Protein AF-A0A382VPQ1-F1 (afdb_monomer_lite)

InterPro domains:
  IPR000683 Gfo/Idh/MocA-like oxidoreductase, N-terminal [PF01408] (2-92)
  IPR036291 NAD(P)-binding domain superfamily [SSF51735] (2-125)
  IPR050463 Gfo/Idh/MocA family oxidoreductases and glycosidases [PTHR43818] (2-176)
  IPR055170 GFO/IDH/MocA-like oxidoreductase domain [PF22725] (105-178)

pLDDT: mean 93.7, std 5.62, range [58.78, 98.69]

Foldseek 3Di:
DDQAEEEDQDVLVRVLCCVVVVHPYYDPDLVCQLQDPVAQADEPPDQQQCQLVSLLSNQVSNHAYETEFPNHLDPVSVVSSVVSVVVGPHHYHYDDDDDPVLVVLLVCVVVCVVPDDPDDDDFWDDPDPQVVVVVVCVSSVHPDSDDCCPVCVRNVDHPCRVTVCVGQVSCCSRPNDDDD

Structure (mmCIF, N/CA/C/O backbone):
data_AF-A0A382VPQ1-F1
#
_entry.id   AF-A0A382VPQ1-F1
#
loop_
_atom_site.group_PDB
_atom_site.id
_atom_site.type_symbol
_atom_site.label_atom_id
_atom_site.label_alt_id
_atom_site.label_comp_id
_atom_site.label_asym_id
_atom_site.label_entity_id
_atom_site.label_seq_id
_atom_site.pdbx_PDB_ins_code
_atom_site.Cartn_x
_atom_site.Cartn_y
_atom_site.Cartn_z
_atom_site.occupancy
_atom_site.B_iso_or_equiv
_atom_site.auth_seq_id
_atom_site.auth_comp_id
_atom_site.auth_asym_id
_atom_site.auth_atom_id
_atom_site.pdbx_PDB_model_num
ATOM 1 N N . MET A 1 1 ? 0.903 -17.361 -3.886 1.00 74.88 1 MET A N 1
ATOM 2 C CA . MET A 1 1 ? 1.113 -16.111 -4.636 1.00 74.88 1 MET A CA 1
ATOM 3 C C . MET A 1 1 ? 2.485 -16.221 -5.258 1.00 74.88 1 MET A C 1
ATOM 5 O O . MET A 1 1 ? 3.420 -16.521 -4.527 1.00 74.88 1 MET A O 1
ATOM 9 N N . GLU A 1 2 ? 2.568 -16.073 -6.570 1.00 93.50 2 GLU A N 1
ATOM 10 C CA . GLU A 1 2 ? 3.807 -16.129 -7.348 1.00 93.50 2 GLU A CA 1
ATOM 11 C C . GLU A 1 2 ? 4.110 -14.720 -7.866 1.00 93.50 2 GLU A C 1
ATOM 13 O O . GLU A 1 2 ? 3.182 -13.980 -8.197 1.00 93.50 2 GLU A O 1
ATOM 18 N N . VAL A 1 3 ? 5.382 -14.320 -7.883 1.00 96.50 3 VAL A N 1
ATOM 19 C CA . VAL A 1 3 ? 5.801 -13.034 -8.454 1.00 96.50 3 VAL A CA 1
ATOM 20 C C . VAL A 1 3 ? 6.287 -13.295 -9.872 1.00 96.50 3 VAL A C 1
ATOM 22 O O . VAL A 1 3 ? 7.352 -13.869 -10.064 1.00 96.50 3 VAL A O 1
ATOM 25 N N . VAL A 1 4 ? 5.498 -12.879 -10.861 1.00 97.38 4 VAL A N 1
ATOM 26 C CA . VAL A 1 4 ? 5.763 -13.174 -12.282 1.00 97.38 4 VAL A CA 1
ATOM 27 C C . VAL A 1 4 ? 6.508 -12.054 -13.014 1.00 97.38 4 VAL A C 1
ATOM 29 O O .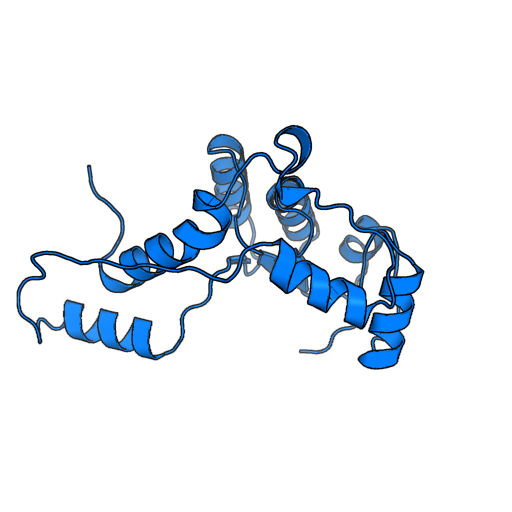 VAL A 1 4 ? 7.135 -12.293 -14.045 1.00 97.38 4 VAL A O 1
ATOM 32 N N . LEU A 1 5 ? 6.442 -10.824 -12.495 1.00 97.69 5 LEU A N 1
ATOM 33 C CA . LEU A 1 5 ? 6.977 -9.625 -13.134 1.00 97.69 5 LEU A CA 1
ATOM 34 C C . LEU A 1 5 ? 7.320 -8.565 -12.082 1.00 97.69 5 LEU A C 1
ATOM 36 O O . LEU A 1 5 ? 6.522 -8.297 -11.181 1.00 97.69 5 LEU A O 1
ATOM 40 N N . VAL A 1 6 ? 8.473 -7.914 -12.230 1.00 97.75 6 VAL A N 1
ATOM 41 C CA . VAL A 1 6 ? 8.836 -6.707 -11.468 1.00 97.75 6 VAL A CA 1
ATOM 42 C C . VAL A 1 6 ? 9.019 -5.515 -12.409 1.00 97.75 6 VAL A C 1
ATOM 44 O O . VAL A 1 6 ? 9.502 -5.659 -13.530 1.00 97.75 6 VAL A O 1
ATOM 47 N N . SER A 1 7 ? 8.621 -4.320 -11.968 1.00 97.81 7 SER A N 1
ATOM 48 C CA . SER A 1 7 ? 8.790 -3.091 -12.747 1.00 97.81 7 SER A CA 1
ATOM 49 C C . SER A 1 7 ? 9.367 -1.953 -11.919 1.00 97.81 7 SER A C 1
ATOM 51 O O . SER A 1 7 ? 9.129 -1.849 -10.715 1.00 97.81 7 SER A O 1
ATOM 53 N N . GLY A 1 8 ? 10.154 -1.098 -12.567 1.00 96.56 8 GLY A N 1
ATOM 54 C CA . GLY A 1 8 ? 10.830 0.019 -11.922 1.00 96.56 8 GLY A CA 1
ATOM 55 C C . GLY A 1 8 ? 11.716 0.808 -12.880 1.00 96.56 8 GLY A C 1
ATOM 56 O O . GLY A 1 8 ? 11.767 0.558 -14.074 1.00 96.56 8 GLY A O 1
ATOM 57 N N . ARG A 1 9 ? 12.441 1.798 -12.355 1.00 93.75 9 ARG A N 1
ATOM 58 C CA . ARG A 1 9 ? 13.227 2.725 -13.193 1.00 93.75 9 ARG A CA 1
ATOM 59 C C . ARG A 1 9 ? 14.637 2.236 -13.521 1.00 93.75 9 ARG A C 1
ATOM 61 O O . ARG A 1 9 ? 15.183 2.626 -14.545 1.00 93.75 9 ARG A O 1
ATOM 68 N N . LYS A 1 10 ? 15.244 1.445 -12.636 1.00 93.50 10 LYS A N 1
ATOM 69 C CA . LYS A 1 10 ? 16.669 1.089 -12.657 1.00 93.50 10 LYS A CA 1
ATOM 70 C C . LYS A 1 10 ? 16.837 -0.370 -13.093 1.00 93.50 10 LYS A C 1
ATOM 72 O O . LYS A 1 10 ? 16.501 -1.266 -12.326 1.00 93.50 10 LYS A O 1
ATOM 77 N N . ALA A 1 11 ? 17.282 -0.592 -14.331 1.00 95.81 11 ALA A N 1
ATOM 78 C CA . ALA A 1 11 ? 17.367 -1.926 -14.937 1.00 95.81 11 ALA A CA 1
ATOM 79 C C . ALA A 1 11 ? 18.306 -2.879 -14.177 1.00 95.81 11 ALA A C 1
ATOM 81 O O . ALA A 1 11 ? 17.992 -4.050 -14.014 1.00 95.81 11 ALA A O 1
ATOM 82 N N . ASP A 1 12 ? 19.414 -2.361 -13.651 1.00 94.94 12 ASP A N 1
ATOM 83 C CA . ASP A 1 12 ? 20.348 -3.069 -12.770 1.00 94.94 12 ASP A CA 1
ATOM 84 C C . ASP A 1 12 ? 19.672 -3.586 -11.491 1.00 94.94 12 ASP A C 1
ATOM 86 O O . ASP A 1 12 ? 19.799 -4.766 -11.164 1.00 94.94 12 ASP A O 1
ATOM 90 N N . ARG A 1 13 ? 18.875 -2.749 -10.807 1.00 95.19 13 ARG A N 1
ATOM 91 C CA . ARG A 1 13 ? 18.091 -3.194 -9.641 1.00 95.19 13 ARG A CA 1
ATOM 92 C C . ARG A 1 13 ? 17.077 -4.268 -10.013 1.00 95.19 13 ARG A C 1
ATOM 94 O O . ARG A 1 13 ? 16.894 -5.216 -9.259 1.00 95.19 13 ARG A O 1
ATOM 101 N N . LEU A 1 14 ? 16.393 -4.096 -11.142 1.00 97.12 14 LEU A N 1
ATOM 102 C CA . LEU A 1 14 ? 15.378 -5.043 -11.601 1.00 97.12 14 LEU A CA 1
ATOM 103 C C . LEU A 1 14 ? 15.988 -6.404 -11.935 1.00 97.12 14 LEU A C 1
ATOM 105 O O . LEU A 1 14 ? 15.466 -7.417 -11.481 1.00 97.12 14 LEU A O 1
ATOM 109 N N . GLN A 1 15 ? 17.116 -6.415 -12.649 1.00 97.12 15 GLN A N 1
ATOM 110 C CA . GLN A 1 15 ? 17.857 -7.636 -12.946 1.00 97.12 15 GLN A CA 1
ATOM 111 C C . GLN A 1 15 ? 18.282 -8.340 -11.658 1.00 97.12 15 GLN A C 1
ATOM 113 O O . GLN A 1 15 ? 17.994 -9.520 -11.492 1.00 97.12 15 GLN A O 1
ATOM 118 N N . LYS A 1 16 ? 18.869 -7.601 -10.709 1.00 96.56 16 LYS A N 1
ATOM 119 C CA . LYS A 1 16 ? 19.276 -8.165 -9.421 1.00 96.56 16 LYS A CA 1
ATOM 120 C C . LYS A 1 16 ? 18.101 -8.753 -8.634 1.00 96.56 16 LYS A C 1
ATOM 122 O O . LYS A 1 16 ? 18.233 -9.832 -8.075 1.00 96.56 16 LYS A O 1
ATOM 127 N N . ILE A 1 17 ? 16.948 -8.078 -8.607 1.00 96.81 17 ILE A N 1
ATOM 128 C CA . ILE A 1 17 ? 15.735 -8.610 -7.963 1.00 96.81 17 ILE A CA 1
ATOM 129 C C . ILE A 1 17 ? 15.284 -9.906 -8.644 1.00 96.81 17 ILE A C 1
ATOM 131 O O . ILE A 1 17 ? 14.921 -10.854 -7.954 1.00 96.81 17 ILE A O 1
ATOM 135 N N . CYS A 1 18 ? 15.300 -9.959 -9.977 1.00 97.50 18 CYS A N 1
ATOM 136 C CA . CYS A 1 18 ? 14.967 -11.178 -10.707 1.00 97.50 18 CYS A CA 1
ATOM 137 C C . CYS A 1 18 ? 15.910 -12.332 -10.371 1.00 97.50 18 CYS A C 1
ATOM 139 O O . CYS A 1 18 ? 15.425 -13.428 -10.104 1.00 97.50 18 CYS A O 1
ATOM 141 N N . ASP A 1 19 ? 17.214 -12.070 -10.323 1.00 96.75 19 ASP A N 1
ATOM 142 C CA . ASP A 1 19 ? 18.227 -13.084 -10.029 1.00 96.75 19 ASP A CA 1
ATOM 143 C C . ASP A 1 19 ? 18.154 -13.568 -8.567 1.00 96.75 19 ASP A C 1
ATOM 145 O O . ASP A 1 19 ? 18.252 -14.764 -8.309 1.00 96.75 19 ASP A O 1
ATOM 149 N N . ASP A 1 20 ? 17.956 -12.660 -7.604 1.00 96.19 20 ASP A N 1
ATOM 150 C CA . ASP A 1 20 ? 17.946 -12.987 -6.169 1.00 96.19 20 ASP A CA 1
ATOM 151 C C . ASP A 1 20 ? 16.656 -13.704 -5.719 1.00 96.19 20 ASP A C 1
ATOM 153 O O . ASP A 1 20 ? 16.672 -14.436 -4.726 1.00 96.19 20 ASP A O 1
ATOM 157 N N . PHE A 1 21 ? 15.531 -13.463 -6.402 1.00 96.19 21 PHE A N 1
ATOM 158 C CA . PHE A 1 21 ? 14.202 -13.956 -6.008 1.00 96.19 21 PHE A CA 1
ATOM 159 C C . PHE A 1 21 ? 13.539 -14.870 -7.047 1.00 96.19 21 PHE A C 1
ATOM 161 O O . PHE A 1 21 ? 12.346 -15.151 -6.922 1.00 96.19 21 PHE A O 1
ATOM 168 N N . ASP A 1 22 ? 14.283 -15.308 -8.066 1.00 96.75 22 ASP A N 1
ATOM 169 C CA . ASP A 1 22 ? 13.796 -16.156 -9.160 1.00 96.75 22 ASP A CA 1
ATOM 170 C C . ASP A 1 22 ? 12.545 -15.580 -9.867 1.00 96.75 22 ASP A C 1
ATOM 172 O O . ASP A 1 22 ? 11.635 -16.312 -10.265 1.00 96.75 22 ASP A O 1
ATOM 176 N N . VAL A 1 23 ? 12.473 -14.249 -10.025 1.00 97.44 23 VAL A N 1
ATOM 177 C CA . VAL A 1 23 ? 11.360 -13.599 -10.743 1.00 97.44 23 VAL A CA 1
ATOM 178 C C . VAL A 1 23 ? 11.609 -13.720 -12.250 1.00 97.44 23 VAL A C 1
ATOM 180 O O . VAL A 1 23 ? 12.633 -13.224 -12.723 1.00 97.44 23 VAL A O 1
ATOM 183 N N . PRO A 1 24 ? 10.682 -14.291 -13.044 1.00 97.12 24 PRO A N 1
ATOM 184 C CA . PRO A 1 24 ? 10.960 -14.667 -14.433 1.00 97.12 24 PRO A CA 1
ATOM 185 C C . PRO A 1 24 ? 11.378 -13.518 -15.356 1.00 97.12 24 PRO A C 1
ATOM 187 O O . PRO A 1 24 ? 12.108 -13.734 -16.324 1.00 97.12 24 PRO A O 1
ATOM 190 N N . ARG A 1 25 ? 10.866 -12.305 -15.114 1.00 97.56 25 ARG A N 1
ATOM 191 C CA . ARG A 1 25 ? 11.094 -11.149 -15.987 1.00 97.56 25 ARG A CA 1
ATOM 192 C C . ARG A 1 25 ? 10.899 -9.815 -15.280 1.00 97.56 25 ARG A C 1
ATOM 194 O O . ARG A 1 25 ? 10.206 -9.712 -14.267 1.00 97.56 25 ARG A O 1
ATOM 201 N N . TRP A 1 26 ? 11.468 -8.776 -15.883 1.00 98.38 26 TRP A N 1
ATOM 202 C CA . TRP A 1 26 ? 11.280 -7.389 -15.483 1.00 98.38 26 TRP A CA 1
ATOM 203 C C . TRP A 1 26 ? 10.990 -6.473 -16.676 1.00 98.38 26 TRP A C 1
ATOM 205 O O . TRP A 1 26 ? 11.286 -6.805 -17.822 1.00 98.38 26 TRP A O 1
ATOM 215 N N . THR A 1 27 ? 10.415 -5.302 -16.400 1.00 98.25 27 THR A N 1
ATOM 216 C CA . THR A 1 27 ? 10.194 -4.222 -17.380 1.00 98.25 27 THR A CA 1
ATOM 217 C C . THR A 1 27 ? 10.452 -2.854 -16.739 1.00 98.25 27 THR A C 1
ATOM 219 O O . THR A 1 27 ? 10.366 -2.702 -15.524 1.00 98.25 27 THR A O 1
ATOM 222 N N . GLN A 1 28 ? 10.765 -1.835 -17.540 1.00 97.75 28 GLN A N 1
ATOM 223 C CA . GLN A 1 28 ? 10.820 -0.438 -17.079 1.00 97.75 28 GLN A CA 1
ATOM 224 C C . GLN A 1 28 ? 9.526 0.343 -17.364 1.00 97.75 28 GLN A C 1
ATOM 226 O O . GLN A 1 28 ? 9.432 1.528 -17.042 1.00 97.75 28 GLN A O 1
ATOM 231 N N . SER A 1 29 ? 8.528 -0.309 -17.964 1.00 97.00 29 SER A N 1
ATOM 232 C CA . SER A 1 29 ? 7.218 0.262 -18.269 1.00 97.00 29 SER A CA 1
ATOM 233 C C . SER A 1 29 ? 6.184 -0.274 -17.284 1.00 97.00 29 SER A C 1
ATOM 235 O O . SER A 1 29 ? 5.986 -1.479 -17.146 1.00 97.00 29 SER A O 1
ATOM 237 N N . TYR A 1 30 ? 5.518 0.620 -16.559 1.00 97.06 30 TYR A N 1
ATOM 238 C CA . TYR A 1 30 ? 4.420 0.218 -15.680 1.00 97.06 30 TYR A CA 1
ATOM 239 C C . TYR A 1 30 ? 3.183 -0.199 -16.484 1.00 97.06 30 TYR A C 1
ATOM 241 O O . TYR A 1 30 ? 2.456 -1.089 -16.055 1.00 97.06 30 TYR A O 1
ATOM 249 N N . ASP A 1 31 ? 2.967 0.386 -17.663 1.00 97.19 31 ASP A N 1
ATOM 250 C CA . ASP A 1 31 ? 1.840 0.037 -18.534 1.00 97.19 31 ASP A CA 1
ATOM 251 C C . ASP A 1 31 ? 1.967 -1.394 -19.093 1.00 97.19 31 ASP A C 1
ATOM 253 O O . ASP A 1 31 ? 0.954 -2.069 -19.289 1.00 97.19 31 ASP A O 1
ATOM 257 N N . ASP A 1 32 ? 3.192 -1.907 -19.251 1.00 97.56 32 ASP A N 1
ATOM 258 C CA . ASP A 1 32 ? 3.428 -3.315 -19.603 1.00 97.56 32 ASP A CA 1
ATOM 259 C C . ASP A 1 32 ? 2.874 -4.240 -18.512 1.00 97.56 32 ASP A C 1
ATOM 261 O O . ASP A 1 32 ? 2.207 -5.217 -18.822 1.00 97.56 32 ASP A O 1
ATOM 265 N N . VAL A 1 33 ? 3.066 -3.897 -17.229 1.00 97.81 33 VAL A N 1
ATOM 266 C CA . VAL A 1 33 ? 2.517 -4.668 -16.096 1.00 97.81 33 VAL A CA 1
ATOM 267 C C . VAL A 1 33 ? 0.989 -4.668 -16.124 1.00 97.81 33 VAL A C 1
ATOM 269 O O . VAL A 1 33 ? 0.354 -5.688 -15.865 1.00 97.81 33 VAL A O 1
ATOM 272 N N . LEU A 1 34 ? 0.385 -3.515 -16.418 1.00 98.06 34 LEU A N 1
ATOM 273 C CA . LEU A 1 34 ? -1.070 -3.362 -16.393 1.00 98.06 34 LEU A CA 1
ATOM 274 C C . LEU A 1 34 ? -1.756 -4.055 -17.572 1.00 98.06 34 LEU A C 1
ATOM 276 O O . LEU A 1 34 ? -2.872 -4.549 -17.420 1.00 98.06 34 LEU A O 1
ATOM 280 N N . SER A 1 35 ? -1.101 -4.097 -18.730 1.00 98.00 35 SER A N 1
ATOM 281 C CA . SER A 1 35 ? -1.625 -4.752 -19.933 1.00 98.00 35 SER A CA 1
ATOM 282 C C . SER A 1 35 ? -1.342 -6.255 -19.989 1.00 98.00 35 SER A C 1
ATOM 284 O O . SER A 1 35 ? -1.954 -6.952 -20.799 1.00 98.00 35 SER A O 1
ATOM 286 N N . ASP A 1 36 ? -0.472 -6.771 -19.119 1.00 97.94 36 ASP A N 1
ATOM 287 C CA . ASP A 1 36 ? -0.102 -8.181 -19.102 1.00 97.94 36 ASP A CA 1
ATOM 288 C C . ASP A 1 36 ? -1.269 -9.077 -18.640 1.00 97.94 36 ASP A C 1
ATOM 290 O O . ASP A 1 36 ? -1.758 -8.913 -17.514 1.00 97.94 36 ASP A O 1
ATOM 294 N N . PRO A 1 37 ? -1.745 -10.027 -19.466 1.00 96.88 37 PRO A N 1
ATOM 295 C CA . PRO A 1 37 ? -2.835 -10.921 -19.088 1.00 96.88 37 PRO A CA 1
ATOM 296 C C . PRO A 1 37 ? -2.443 -11.959 -18.025 1.00 96.88 37 PRO A C 1
ATOM 298 O O . PRO A 1 37 ? -3.342 -12.534 -17.419 1.00 96.88 37 PRO A O 1
ATOM 301 N N . GLU A 1 38 ? -1.150 -12.197 -17.778 1.00 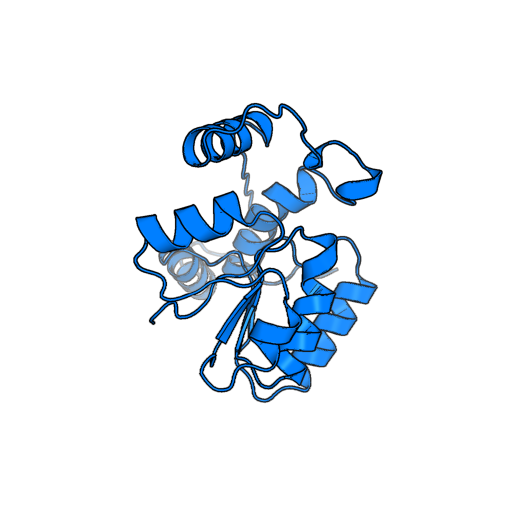96.50 38 GLU A N 1
ATOM 302 C CA . GLU A 1 38 ? -0.665 -13.136 -16.751 1.00 96.50 38 GLU A CA 1
ATOM 303 C C . GLU A 1 38 ? -0.602 -12.507 -15.348 1.00 96.50 38 GLU A C 1
ATOM 305 O O . GLU A 1 38 ? -0.357 -13.198 -14.361 1.00 96.50 38 GLU A O 1
ATOM 310 N N . VAL A 1 39 ? -0.810 -11.191 -15.235 1.00 98.25 39 VAL A N 1
ATOM 311 C CA . VAL A 1 39 ? -0.791 -10.475 -13.953 1.00 98.25 39 VAL A CA 1
ATOM 312 C C . VAL A 1 39 ? -2.212 -10.338 -13.412 1.00 98.25 39 VAL A C 1
ATOM 314 O O . VAL A 1 39 ? -3.002 -9.552 -13.931 1.00 98.25 39 VAL A O 1
ATOM 317 N N . ASP A 1 40 ? -2.530 -11.039 -12.325 1.00 98.31 40 ASP A N 1
ATOM 318 C CA . ASP A 1 40 ? -3.831 -10.917 -11.645 1.00 98.31 40 ASP A CA 1
ATOM 319 C C . ASP A 1 40 ? -3.882 -9.726 -10.670 1.00 98.31 40 ASP A C 1
ATOM 321 O O . ASP A 1 40 ? -4.913 -9.069 -10.495 1.00 98.31 40 ASP A O 1
ATOM 325 N N . ALA A 1 41 ? -2.761 -9.447 -10.003 1.00 98.38 41 ALA A N 1
ATOM 326 C CA . ALA A 1 41 ? -2.660 -8.483 -8.914 1.00 98.38 41 ALA A CA 1
ATOM 327 C C . ALA A 1 41 ? -1.348 -7.696 -8.978 1.00 98.38 41 ALA A C 1
ATOM 329 O O . ALA A 1 41 ? -0.320 -8.227 -9.394 1.00 98.38 41 ALA A O 1
ATOM 330 N N . VAL A 1 42 ? -1.365 -6.450 -8.502 1.00 98.31 42 VAL A N 1
ATOM 331 C CA . VAL A 1 42 ? -0.179 -5.590 -8.427 1.00 98.31 42 VAL A CA 1
ATOM 332 C C . VAL A 1 42 ? 0.057 -5.071 -7.013 1.00 98.31 42 VAL A C 1
ATOM 334 O O . VAL A 1 42 ? -0.875 -4.715 -6.290 1.00 98.31 42 VAL A O 1
ATOM 337 N N . ILE A 1 43 ? 1.333 -4.983 -6.636 1.00 98.12 43 ILE A N 1
ATOM 338 C CA . ILE A 1 43 ? 1.774 -4.245 -5.453 1.00 98.12 43 ILE A CA 1
ATOM 339 C C . ILE A 1 43 ? 2.281 -2.886 -5.928 1.00 98.12 43 ILE A C 1
ATOM 341 O O . ILE A 1 43 ? 3.315 -2.799 -6.590 1.00 98.12 43 ILE A O 1
ATOM 345 N N . VAL A 1 44 ? 1.566 -1.816 -5.588 1.00 98.12 44 VAL A N 1
ATOM 346 C CA . VAL A 1 44 ? 1.989 -0.453 -5.929 1.00 98.12 44 VAL A CA 1
ATOM 347 C C . VAL A 1 44 ? 2.965 0.017 -4.855 1.00 98.12 44 VAL A C 1
ATOM 349 O O . VAL A 1 44 ? 2.554 0.473 -3.793 1.00 98.12 44 VAL A O 1
ATOM 352 N N . ALA A 1 45 ? 4.261 -0.144 -5.133 1.00 95.75 45 ALA A N 1
ATOM 353 C CA . ALA A 1 45 ? 5.379 0.239 -4.261 1.00 95.75 45 ALA A CA 1
ATOM 354 C C . ALA A 1 45 ? 6.278 1.319 -4.900 1.00 95.75 45 ALA A C 1
ATOM 356 O O . ALA A 1 45 ? 7.501 1.315 -4.751 1.00 95.75 45 ALA A O 1
ATOM 357 N N . THR A 1 46 ? 5.672 2.227 -5.665 1.00 94.69 46 THR A N 1
ATOM 358 C CA . THR A 1 46 ? 6.351 3.394 -6.244 1.00 94.69 46 THR A CA 1
ATOM 359 C C . THR A 1 46 ? 6.615 4.459 -5.167 1.00 94.69 46 THR A C 1
ATOM 361 O O . THR A 1 46 ? 6.140 4.330 -4.047 1.00 94.69 46 THR A O 1
ATOM 364 N N . PRO A 1 47 ? 7.333 5.558 -5.457 1.00 91.38 47 PRO A N 1
ATOM 365 C CA . PRO A 1 47 ? 7.270 6.741 -4.600 1.00 91.38 47 PRO A CA 1
ATOM 366 C C . PRO A 1 47 ? 5.814 7.189 -4.395 1.00 91.38 47 PRO A C 1
ATOM 368 O O . PRO A 1 47 ? 5.016 7.150 -5.339 1.00 91.38 47 PRO A O 1
ATOM 371 N N . HIS A 1 48 ? 5.467 7.624 -3.181 1.00 91.56 48 HIS A N 1
ATOM 372 C CA . HIS A 1 48 ? 4.075 7.881 -2.797 1.00 91.56 48 HIS A CA 1
ATOM 373 C C . HIS A 1 48 ? 3.335 8.958 -3.607 1.00 91.56 48 HIS A C 1
ATOM 375 O O . HIS A 1 48 ? 2.120 8.815 -3.720 1.00 91.56 48 HIS A O 1
ATOM 381 N N . PRO A 1 49 ? 3.970 9.965 -4.253 1.00 91.19 49 PRO A N 1
ATOM 382 C CA . PRO A 1 49 ? 3.240 10.865 -5.152 1.00 91.19 49 PRO A CA 1
ATOM 383 C C . PRO A 1 49 ? 2.628 10.146 -6.362 1.00 91.19 49 PRO A C 1
ATOM 385 O O . PRO A 1 49 ? 1.788 10.700 -7.059 1.00 91.19 49 PRO A O 1
ATOM 388 N N . LEU A 1 50 ? 3.061 8.913 -6.645 1.00 94.06 50 LEU A N 1
ATOM 389 C CA . LEU A 1 50 ? 2.596 8.134 -7.788 1.00 94.06 50 LEU A CA 1
ATOM 390 C C . LEU A 1 50 ? 1.565 7.059 -7.406 1.00 94.06 50 LEU A C 1
ATOM 392 O O . LEU A 1 50 ? 0.919 6.514 -8.302 1.00 94.06 50 LEU A O 1
ATOM 396 N N . HIS A 1 51 ? 1.385 6.771 -6.113 1.00 96.56 51 HIS A N 1
ATOM 397 C CA . HIS A 1 51 ? 0.534 5.687 -5.608 1.00 96.56 51 HIS A CA 1
ATOM 398 C C . HIS A 1 51 ? -0.892 5.742 -6.157 1.00 96.56 51 HIS A C 1
ATOM 400 O O . HIS A 1 51 ? -1.317 4.809 -6.836 1.00 96.56 51 HIS A O 1
ATOM 406 N N . VAL A 1 52 ? -1.614 6.841 -5.914 1.00 97.12 52 VAL A N 1
ATOM 407 C CA . VAL A 1 52 ? -3.018 6.987 -6.334 1.00 97.12 52 VAL A CA 1
ATOM 408 C C . VAL A 1 52 ? -3.157 6.824 -7.843 1.00 97.12 52 VAL A C 1
ATOM 410 O O . VAL A 1 52 ? -3.971 6.023 -8.301 1.00 97.12 52 VAL A O 1
ATOM 413 N N . SER A 1 53 ? -2.310 7.505 -8.620 1.00 97.12 53 SER A N 1
ATOM 414 C CA . SER A 1 53 ? -2.378 7.454 -10.083 1.00 97.12 53 SER A CA 1
ATOM 415 C C . SER A 1 53 ? -2.197 6.034 -10.636 1.00 97.12 53 SER A C 1
ATOM 417 O O . SER A 1 53 ? -2.976 5.604 -11.488 1.00 97.12 53 SER A O 1
ATOM 419 N N . TRP A 1 54 ? -1.224 5.270 -10.128 1.00 98.06 54 TRP A N 1
ATOM 420 C CA . TRP A 1 54 ? -0.987 3.896 -10.580 1.00 98.06 54 TRP A CA 1
ATOM 421 C C . TRP A 1 54 ? -1.986 2.904 -10.004 1.00 98.06 54 TRP A C 1
ATOM 423 O O . TRP A 1 54 ? -2.361 1.966 -10.699 1.00 98.06 54 TRP A O 1
ATOM 433 N N . GLY A 1 55 ? -2.469 3.124 -8.783 1.00 98.31 55 GLY A N 1
ATOM 434 C CA . GLY A 1 55 ? -3.524 2.309 -8.194 1.00 98.31 55 GLY A CA 1
ATOM 435 C C . GLY A 1 55 ? -4.830 2.401 -8.976 1.00 98.31 55 GLY A C 1
ATOM 436 O O . GLY A 1 55 ? -5.412 1.371 -9.303 1.00 98.31 55 GLY A O 1
ATOM 437 N N . ILE A 1 56 ? -5.254 3.614 -9.350 1.00 98.50 56 ILE A N 1
ATOM 438 C CA . ILE A 1 56 ? -6.449 3.820 -10.182 1.00 98.50 56 ILE A CA 1
ATOM 439 C C . ILE A 1 56 ? -6.273 3.161 -11.552 1.00 98.50 56 ILE A C 1
ATOM 441 O O . ILE A 1 56 ? -7.156 2.428 -11.993 1.00 98.50 56 ILE A O 1
ATOM 445 N N . LYS A 1 57 ? -5.121 3.357 -12.207 1.00 98.56 57 LYS A N 1
ATOM 446 C CA . LYS A 1 57 ? -4.829 2.703 -13.493 1.00 98.56 57 LYS A CA 1
ATOM 447 C C . LYS A 1 57 ? -4.840 1.177 -13.386 1.00 98.56 57 LYS A C 1
ATOM 449 O O . LYS A 1 57 ? -5.366 0.516 -14.274 1.00 98.56 57 LYS A O 1
ATOM 454 N N . ALA A 1 58 ? -4.303 0.619 -12.304 1.00 98.62 58 ALA A N 1
ATOM 455 C CA . ALA A 1 58 ? -4.302 -0.820 -12.077 1.00 98.62 58 ALA A CA 1
ATOM 456 C C . ALA A 1 58 ? -5.716 -1.384 -11.893 1.00 98.62 58 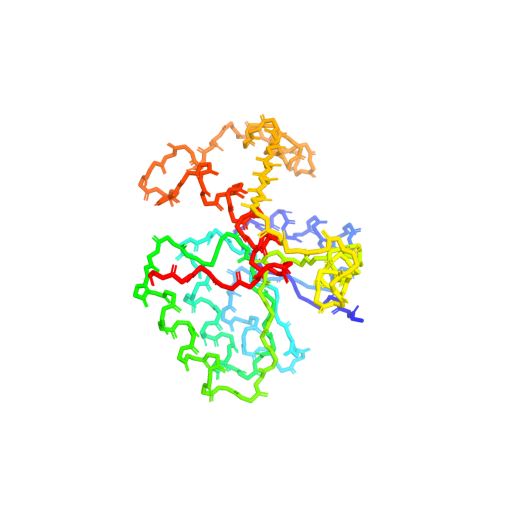ALA A C 1
ATOM 458 O O . ALA A 1 58 ? -6.064 -2.376 -12.531 1.00 98.62 58 ALA A O 1
ATOM 459 N N . MET A 1 59 ? -6.553 -0.718 -11.092 1.00 98.56 59 MET A N 1
ATOM 460 C CA . MET A 1 59 ? -7.964 -1.093 -10.942 1.00 98.56 59 MET A CA 1
ATOM 461 C C . MET A 1 59 ? -8.717 -0.990 -12.274 1.00 98.56 59 MET A C 1
ATOM 463 O O . MET A 1 59 ? -9.474 -1.895 -12.620 1.00 98.56 59 MET A O 1
ATOM 467 N N . ALA A 1 60 ? -8.471 0.068 -13.053 1.00 98.38 60 ALA A N 1
ATOM 468 C CA . ALA A 1 60 ? -9.066 0.251 -14.378 1.00 98.38 60 ALA A CA 1
ATOM 469 C C . ALA A 1 60 ? -8.626 -0.829 -15.384 1.00 98.38 60 ALA A C 1
ATOM 471 O O . ALA A 1 60 ? -9.405 -1.214 -16.252 1.00 98.38 60 ALA A O 1
ATOM 472 N N . ALA A 1 61 ? -7.409 -1.360 -15.239 1.00 98.38 61 ALA A N 1
ATOM 473 C CA . ALA A 1 61 ? -6.904 -2.503 -16.000 1.00 98.38 61 ALA A CA 1
ATOM 474 C C . ALA A 1 61 ? -7.404 -3.867 -15.472 1.00 98.38 61 ALA A C 1
ATOM 476 O O . ALA A 1 61 ? -6.967 -4.915 -15.947 1.00 98.38 61 ALA A O 1
ATOM 477 N N . GLY A 1 62 ? -8.308 -3.875 -14.485 1.00 98.25 62 GLY A N 1
ATOM 478 C CA . GLY A 1 62 ? -8.894 -5.091 -13.920 1.00 98.25 62 GLY A CA 1
ATOM 479 C C . GLY A 1 62 ? -7.965 -5.860 -12.979 1.00 98.25 62 GLY A C 1
ATOM 480 O O . GLY A 1 62 ? -8.172 -7.056 -12.776 1.00 98.25 62 GLY A O 1
ATOM 481 N N . LYS A 1 63 ? -6.942 -5.209 -12.410 1.00 98.62 63 LYS A N 1
ATOM 482 C CA . LYS A 1 63 ? -5.987 -5.835 -11.483 1.00 98.62 63 LYS A CA 1
ATOM 483 C C . LYS A 1 63 ? -6.441 -5.677 -10.033 1.00 98.62 63 LYS A C 1
ATOM 485 O O . LYS A 1 63 ? -6.937 -4.620 -9.644 1.00 98.62 63 LYS A O 1
ATOM 490 N N . HIS A 1 64 ? -6.220 -6.700 -9.210 1.00 98.69 64 HIS A N 1
ATOM 491 C CA . HIS A 1 64 ? -6.274 -6.540 -7.751 1.00 98.69 64 HIS A CA 1
ATOM 492 C C . HIS A 1 64 ? -5.104 -5.657 -7.287 1.00 98.69 64 HIS A C 1
ATOM 494 O O . HIS A 1 64 ? -4.025 -5.705 -7.878 1.00 98.69 64 HIS A O 1
ATOM 500 N N . VAL A 1 65 ? -5.289 -4.851 -6.238 1.00 98.62 65 VAL A N 1
ATOM 501 C CA . VAL A 1 65 ? -4.282 -3.862 -5.814 1.00 98.62 65 VAL A CA 1
ATOM 502 C C . VAL A 1 65 ? -3.921 -4.025 -4.342 1.00 98.62 65 VAL A C 1
ATOM 504 O O . VAL A 1 65 ? -4.780 -3.947 -3.467 1.00 98.62 65 VAL A O 1
ATOM 507 N N . LEU A 1 66 ? -2.626 -4.175 -4.063 1.00 98.12 66 LEU A N 1
ATOM 508 C CA . LEU A 1 66 ? -2.044 -3.922 -2.747 1.00 98.12 66 LEU A CA 1
ATOM 509 C C . LEU A 1 66 ? -1.306 -2.579 -2.786 1.00 98.12 66 LEU A C 1
ATOM 511 O O . LEU A 1 66 ? -0.246 -2.452 -3.399 1.00 98.12 66 LEU A O 1
ATOM 515 N N . MET A 1 67 ? -1.877 -1.570 -2.138 1.00 97.94 67 MET A N 1
ATOM 516 C CA . MET A 1 67 ? -1.386 -0.197 -2.131 1.00 97.94 67 MET A CA 1
ATOM 517 C C . MET A 1 67 ? -0.447 0.058 -0.950 1.00 97.94 67 MET A C 1
ATOM 519 O O . MET A 1 67 ? -0.806 -0.208 0.204 1.00 97.94 67 MET A O 1
ATOM 523 N N . GLN A 1 68 ? 0.743 0.601 -1.218 1.00 96.44 68 GLN A N 1
ATOM 524 C CA . GLN A 1 68 ? 1.659 1.014 -0.158 1.00 96.44 68 GLN A CA 1
ATOM 525 C C . GLN A 1 68 ? 1.227 2.297 0.556 1.00 96.44 68 GLN A C 1
ATOM 527 O O . GLN A 1 68 ? 0.411 3.088 0.087 1.00 96.44 68 GLN A O 1
ATOM 532 N N . LYS A 1 69 ? 1.817 2.485 1.737 1.00 94.50 69 LYS A N 1
ATOM 533 C CA . LYS A 1 69 ? 1.681 3.688 2.560 1.00 94.50 69 LYS A CA 1
ATOM 534 C C . LYS A 1 69 ? 2.784 4.713 2.243 1.00 94.50 69 LYS A C 1
ATOM 536 O O . LYS A 1 69 ? 3.891 4.303 1.889 1.00 94.50 69 LYS A O 1
ATOM 541 N N . PRO A 1 70 ? 2.552 6.009 2.520 1.00 93.81 70 PRO A N 1
ATOM 542 C CA . PRO A 1 70 ? 1.230 6.619 2.694 1.00 93.81 70 PRO A CA 1
ATOM 543 C C . PRO A 1 70 ? 0.446 6.562 1.375 1.00 93.81 70 PRO A C 1
ATOM 545 O O . PRO A 1 70 ? 1.058 6.476 0.318 1.00 93.81 70 PRO A O 1
ATOM 548 N N . LEU A 1 71 ? -0.890 6.613 1.423 1.00 94.88 71 LEU A N 1
ATOM 549 C CA . LEU A 1 71 ? -1.707 6.562 0.201 1.00 94.88 71 LEU A CA 1
ATOM 550 C C . LEU A 1 71 ? -1.351 7.707 -0.764 1.00 94.88 71 LEU A C 1
ATOM 552 O O . LEU A 1 71 ? -1.102 7.467 -1.937 1.00 94.88 71 LEU A O 1
ATOM 556 N N . CYS A 1 72 ? -1.308 8.932 -0.245 1.00 93.44 72 CYS A N 1
ATOM 557 C CA . CYS A 1 72 ? -0.949 10.162 -0.948 1.00 93.44 72 CYS A CA 1
ATOM 558 C C . CYS A 1 72 ? -0.704 11.283 0.080 1.00 93.44 72 CYS A C 1
ATOM 560 O O . CYS A 1 72 ? -0.870 11.082 1.290 1.00 93.44 72 CYS A O 1
ATOM 562 N N . GLY A 1 73 ? -0.287 12.458 -0.400 1.00 90.88 73 GLY A N 1
ATOM 563 C CA . GLY A 1 73 ? -0.128 13.672 0.413 1.00 90.88 73 GLY A CA 1
ATOM 564 C C . GLY A 1 73 ? -1.331 14.622 0.376 1.00 90.88 73 GLY A C 1
ATOM 565 O O . GLY A 1 73 ? -1.335 15.608 1.108 1.00 90.88 73 GLY A O 1
ATOM 566 N N . ASP A 1 74 ? -2.338 14.336 -0.454 1.00 91.56 74 ASP A N 1
ATOM 567 C CA . ASP A 1 74 ? -3.470 15.221 -0.727 1.00 91.56 74 ASP A CA 1
ATOM 568 C C . ASP A 1 74 ? -4.825 14.526 -0.506 1.00 91.56 74 ASP A C 1
ATOM 570 O O . ASP A 1 74 ? -5.024 13.361 -0.852 1.00 91.56 74 ASP A O 1
ATOM 574 N N . MET A 1 75 ? -5.776 15.252 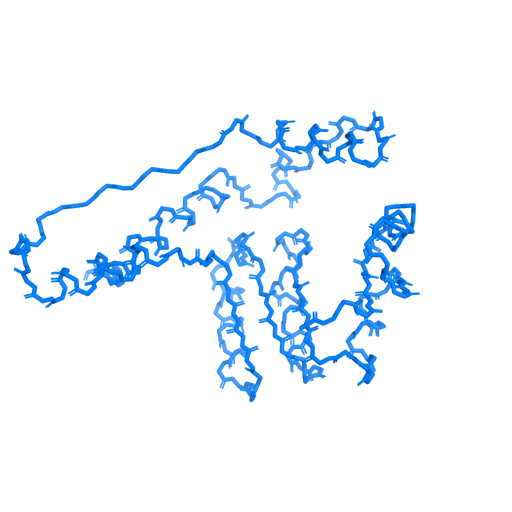0.087 1.00 93.19 75 MET A N 1
ATOM 575 C CA . MET A 1 75 ? -7.095 14.706 0.419 1.00 93.19 75 MET A CA 1
ATOM 576 C C . MET A 1 75 ? -8.015 14.554 -0.795 1.00 93.19 75 MET A C 1
ATOM 578 O O . MET A 1 75 ? -8.874 13.675 -0.773 1.00 93.19 75 MET A O 1
ATOM 582 N N . ALA A 1 76 ? -7.881 15.391 -1.827 1.00 96.25 76 ALA A N 1
ATOM 583 C CA . ALA A 1 76 ? -8.663 15.230 -3.050 1.00 96.25 76 ALA A CA 1
ATOM 584 C C . ALA A 1 76 ? -8.215 13.964 -3.790 1.00 96.25 76 ALA A C 1
ATOM 586 O O . ALA A 1 76 ? -9.062 13.135 -4.112 1.00 96.25 76 ALA A O 1
ATOM 587 N N . GLU A 1 77 ? -6.902 13.734 -3.908 1.00 95.81 77 GLU A N 1
ATOM 588 C CA . GLU A 1 77 ? -6.364 12.479 -4.459 1.00 95.81 77 GLU A CA 1
ATOM 589 C C . GLU A 1 77 ? -6.822 11.248 -3.661 1.00 95.81 77 GLU A C 1
ATOM 591 O O . GLU A 1 77 ? -7.155 10.211 -4.239 1.00 95.81 77 GLU A O 1
ATOM 596 N N . ALA A 1 78 ? -6.881 11.349 -2.328 1.00 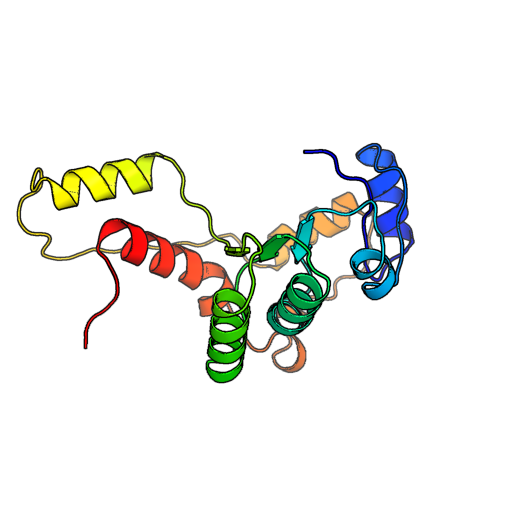95.94 78 ALA A N 1
ATOM 597 C CA . ALA A 1 78 ? -7.392 10.265 -1.491 1.00 95.94 78 ALA A CA 1
ATOM 598 C C . ALA A 1 78 ? -8.869 9.957 -1.790 1.00 95.94 78 ALA A C 1
ATOM 600 O O . ALA A 1 78 ? -9.252 8.789 -1.852 1.00 95.94 78 ALA A O 1
ATOM 601 N N . ASN A 1 79 ? -9.696 10.988 -1.993 1.00 97.94 79 ASN A N 1
ATOM 602 C CA . ASN A 1 79 ? -11.110 10.819 -2.330 1.00 97.94 79 ASN A CA 1
ATOM 603 C C . ASN A 1 79 ? -11.294 10.213 -3.726 1.00 97.94 79 ASN A C 1
ATOM 605 O O . ASN A 1 79 ? -12.128 9.324 -3.887 1.00 97.94 79 ASN A O 1
ATOM 609 N N . ASP A 1 80 ? -10.493 10.637 -4.706 1.00 98.19 80 ASP A N 1
ATOM 610 C CA . ASP A 1 80 ? -10.502 10.055 -6.052 1.00 98.19 80 ASP A CA 1
ATOM 611 C C . ASP A 1 80 ? -10.140 8.565 -6.008 1.00 98.19 80 ASP A C 1
ATOM 613 O O . ASP A 1 80 ? -10.774 7.738 -6.669 1.00 98.19 80 ASP A O 1
ATOM 617 N N . PHE A 1 81 ? -9.161 8.197 -5.174 1.00 98.31 81 PHE A N 1
ATOM 618 C CA . PHE A 1 81 ? -8.809 6.799 -4.953 1.00 98.31 81 PHE A CA 1
ATOM 619 C C . PHE A 1 81 ? -9.965 6.009 -4.331 1.00 98.31 81 PHE A C 1
ATOM 621 O O . PHE A 1 81 ? -10.294 4.936 -4.829 1.00 98.31 81 PHE A O 1
ATOM 628 N N . VAL A 1 82 ? -10.611 6.533 -3.282 1.00 98.00 82 VAL A N 1
ATOM 629 C CA . VAL A 1 82 ? -11.775 5.883 -2.650 1.00 98.00 82 VAL A CA 1
ATOM 630 C C . VAL A 1 82 ? -12.908 5.685 -3.658 1.00 98.00 82 VAL A C 1
ATOM 632 O O . VAL A 1 82 ? -13.436 4.580 -3.751 1.00 98.00 82 VAL A O 1
ATOM 635 N N . ALA A 1 83 ? -13.223 6.697 -4.467 1.00 98.44 83 ALA A N 1
ATOM 636 C CA . ALA A 1 83 ? -14.247 6.588 -5.504 1.00 98.44 83 ALA A CA 1
ATOM 637 C C . ALA A 1 83 ? -13.915 5.492 -6.533 1.00 98.44 83 ALA A C 1
ATOM 639 O O . ALA A 1 83 ? -14.794 4.741 -6.955 1.00 98.44 83 ALA A O 1
ATOM 640 N N . ALA A 1 84 ? -12.641 5.354 -6.913 1.00 98.44 84 ALA A N 1
ATOM 641 C CA . ALA A 1 84 ? -12.203 4.290 -7.810 1.00 98.44 84 ALA A CA 1
ATOM 642 C C . ALA A 1 84 ? -12.288 2.894 -7.164 1.00 98.44 84 ALA A C 1
ATOM 644 O O . ALA A 1 84 ? -12.678 1.941 -7.838 1.00 98.44 84 ALA A O 1
ATOM 645 N N . VAL A 1 85 ? -11.976 2.777 -5.867 1.00 98.31 85 VAL A N 1
ATOM 646 C CA . VAL A 1 85 ? -12.147 1.533 -5.095 1.00 98.31 85 VAL A CA 1
ATOM 647 C C . VAL A 1 85 ? -13.621 1.129 -5.019 1.00 98.31 85 VAL A C 1
ATOM 649 O O . VAL A 1 85 ? -13.946 -0.041 -5.187 1.00 98.31 85 VAL A O 1
ATOM 652 N N . GLU A 1 86 ? -14.527 2.082 -4.802 1.00 98.06 86 GLU A N 1
ATOM 653 C CA . GLU A 1 86 ? -15.972 1.821 -4.744 1.00 98.06 86 GLU A CA 1
ATOM 654 C C . GLU A 1 86 ? -16.569 1.427 -6.105 1.00 98.06 86 GLU A C 1
ATOM 656 O O . GLU A 1 86 ? -17.588 0.738 -6.159 1.00 98.06 86 GLU A O 1
ATOM 661 N N . ALA A 1 87 ? -15.940 1.848 -7.205 1.00 98.12 87 ALA A N 1
ATOM 662 C CA . ALA A 1 87 ? -16.403 1.579 -8.564 1.00 98.12 87 ALA A CA 1
ATOM 663 C C . ALA A 1 87 ? -15.857 0.273 -9.175 1.00 98.12 87 ALA A C 1
ATOM 665 O O . ALA A 1 87 ? -16.321 -0.129 -10.244 1.00 98.12 87 ALA A O 1
ATOM 666 N N . THR A 1 88 ? -14.870 -0.376 -8.549 1.00 98.12 88 THR A N 1
ATOM 667 C CA . THR A 1 88 ? -14.239 -1.594 -9.081 1.00 98.12 88 THR A CA 1
ATOM 668 C C . THR A 1 88 ? -14.796 -2.868 -8.442 1.00 98.12 88 THR A C 1
ATOM 670 O O . THR A 1 88 ? -15.203 -2.884 -7.284 1.00 98.12 88 THR A O 1
ATOM 673 N N . ASP A 1 89 ? -14.781 -3.972 -9.192 1.00 97.88 89 ASP A N 1
ATOM 674 C CA . ASP A 1 89 ? -15.054 -5.321 -8.681 1.00 97.88 89 ASP A CA 1
ATOM 675 C C . ASP A 1 89 ? -13.797 -6.005 -8.110 1.00 97.88 89 ASP A C 1
ATOM 677 O O . ASP A 1 89 ? -13.845 -7.152 -7.655 1.00 97.88 89 ASP A O 1
ATOM 681 N N . ARG A 1 90 ? -12.653 -5.309 -8.131 1.00 98.31 90 ARG A N 1
ATOM 682 C CA . ARG A 1 90 ? -11.365 -5.832 -7.684 1.00 98.31 90 ARG A CA 1
ATOM 683 C C . ARG A 1 90 ? -11.151 -5.642 -6.194 1.00 98.31 90 ARG A C 1
ATOM 685 O O . ARG A 1 90 ? -11.586 -4.683 -5.569 1.00 98.31 90 ARG A O 1
ATOM 692 N N . THR A 1 91 ? -10.399 -6.573 -5.620 1.00 98.31 91 THR A N 1
ATOM 693 C CA . THR A 1 91 ? -9.932 -6.466 -4.236 1.00 98.31 91 THR A CA 1
ATOM 694 C C . THR A 1 91 ? -8.825 -5.430 -4.141 1.00 98.31 91 THR A C 1
ATOM 696 O O . THR A 1 91 ? -7.808 -5.542 -4.829 1.00 98.31 91 THR A O 1
ATOM 699 N N . VAL A 1 92 ? -9.008 -4.472 -3.235 1.00 98.12 92 VAL A N 1
ATOM 700 C CA . VAL A 1 92 ? -8.027 -3.431 -2.937 1.00 98.12 92 VAL A CA 1
ATOM 701 C C . VAL A 1 92 ? -7.695 -3.473 -1.454 1.00 98.12 92 VAL A C 1
ATOM 703 O O . VAL A 1 92 ? -8.582 -3.410 -0.605 1.00 98.12 92 VAL A O 1
ATOM 706 N N . LEU A 1 93 ? -6.407 -3.590 -1.143 1.00 96.50 93 LEU A N 1
ATOM 707 C CA . LEU A 1 93 ? -5.874 -3.574 0.214 1.00 96.50 93 LEU A CA 1
ATOM 708 C C . LEU A 1 93 ? -4.883 -2.421 0.345 1.00 96.50 93 LEU A C 1
ATOM 710 O O . LEU A 1 93 ? -4.024 -2.248 -0.515 1.00 96.50 93 LEU A O 1
ATOM 714 N N . CYS A 1 94 ? -4.961 -1.666 1.437 1.00 95.38 94 CYS A N 1
ATOM 715 C CA . CYS A 1 94 ? -4.046 -0.559 1.711 1.00 95.38 94 CYS A CA 1
ATOM 716 C C . CYS A 1 94 ? -3.205 -0.852 2.953 1.00 95.38 94 CYS A C 1
ATOM 718 O O . CYS A 1 94 ? -3.721 -1.284 3.983 1.00 95.38 94 CYS A O 1
ATOM 720 N N . MET A 1 95 ? -1.906 -0.579 2.861 1.00 95.19 95 MET A N 1
ATOM 721 C CA . MET A 1 95 ? -0.990 -0.619 3.998 1.00 95.19 95 MET A CA 1
ATOM 722 C C . MET A 1 95 ? -1.231 0.583 4.938 1.00 95.19 95 MET A C 1
ATOM 724 O O . MET A 1 95 ? -1.614 1.657 4.471 1.00 95.19 95 MET A O 1
ATOM 728 N N . PRO A 1 96 ? -0.958 0.459 6.252 1.00 93.62 96 PRO A N 1
ATOM 729 C CA . PRO A 1 96 ? -0.332 -0.685 6.916 1.00 93.62 96 PRO A CA 1
ATOM 730 C C . PRO A 1 96 ? -1.308 -1.827 7.236 1.00 93.62 96 PRO A C 1
ATOM 732 O O . PRO A 1 96 ? -2.446 -1.595 7.630 1.00 93.62 96 PRO A O 1
ATOM 735 N N . HIS A 1 97 ? -0.821 -3.067 7.139 1.00 89.00 97 HIS A N 1
ATOM 736 C CA . HIS A 1 97 ? -1.507 -4.224 7.713 1.00 89.00 97 HIS A CA 1
ATOM 737 C C . HIS A 1 97 ? -1.317 -4.263 9.233 1.00 89.00 97 HIS A C 1
ATOM 739 O O . HIS A 1 97 ? -0.333 -3.740 9.766 1.00 89.00 97 HIS A O 1
ATOM 745 N N . PHE A 1 98 ? -2.236 -4.930 9.927 1.00 91.44 98 PHE A N 1
ATOM 746 C CA . PHE A 1 98 ? -2.169 -5.074 11.374 1.00 91.44 98 PHE A CA 1
ATOM 747 C C . PHE A 1 98 ? -1.784 -6.499 11.781 1.00 91.44 98 PHE A C 1
ATOM 749 O O . PHE A 1 98 ? -2.298 -7.463 11.213 1.00 91.44 98 PHE A O 1
ATOM 756 N N . PRO A 1 99 ? -0.904 -6.664 12.779 1.00 91.31 99 PRO A N 1
ATOM 757 C CA . PRO A 1 99 ? -0.641 -7.971 13.366 1.00 91.31 99 PRO A CA 1
ATOM 758 C C . PRO A 1 99 ? -1.859 -8.474 14.170 1.00 91.31 99 PRO A C 1
ATOM 760 O O . PRO A 1 99 ? -2.655 -7.660 14.650 1.00 91.31 99 PRO A O 1
ATOM 763 N N . PRO A 1 100 ? -1.984 -9.797 14.408 1.00 94.81 100 PRO A N 1
ATOM 764 C CA . PRO A 1 100 ? -3.140 -10.395 15.089 1.00 94.81 100 PRO A CA 1
ATOM 765 C C . PRO A 1 100 ? -3.528 -9.739 16.422 1.00 94.81 100 PRO A C 1
ATOM 767 O O . PRO A 1 100 ? -4.709 -9.610 16.727 1.00 94.81 100 PRO A O 1
ATOM 770 N N . HIS A 1 101 ? -2.549 -9.259 17.197 1.00 94.31 101 HIS A N 1
ATOM 771 C CA . HIS A 1 101 ? -2.803 -8.638 18.499 1.00 94.31 101 HIS A CA 1
ATOM 772 C C . HIS A 1 101 ? -3.578 -7.312 18.422 1.00 94.31 101 HIS A C 1
ATOM 774 O O . HIS A 1 101 ? -4.217 -6.927 19.395 1.00 94.31 101 HIS A O 1
ATOM 780 N N . VAL A 1 102 ? -3.541 -6.601 17.289 1.00 95.25 102 VAL A N 1
ATOM 781 C CA . VAL A 1 102 ? -4.344 -5.381 17.101 1.00 95.25 102 VAL A CA 1
ATOM 782 C C . VAL A 1 102 ? -5.824 -5.743 16.985 1.00 95.25 102 VAL A C 1
ATOM 784 O O . VAL A 1 102 ? -6.666 -5.077 17.584 1.00 95.25 102 VAL A O 1
ATOM 787 N N . TYR A 1 103 ? -6.141 -6.826 16.268 1.00 95.06 103 TYR A N 1
ATOM 788 C CA . TYR A 1 103 ? -7.508 -7.335 16.151 1.00 95.06 103 TYR A CA 1
ATOM 789 C C . TYR A 1 103 ? -8.016 -7.924 17.471 1.00 95.06 103 TYR A C 1
ATOM 791 O O . TYR A 1 103 ? -9.165 -7.684 17.834 1.00 95.06 103 TYR A O 1
ATOM 799 N N . ASP A 1 104 ? -7.160 -8.627 18.217 1.00 96.00 104 ASP A N 1
ATOM 800 C CA . ASP A 1 104 ? -7.488 -9.098 19.569 1.00 96.00 104 ASP A CA 1
ATOM 801 C C . ASP A 1 104 ? -7.809 -7.923 20.502 1.00 96.00 104 ASP A C 1
ATOM 803 O O . ASP A 1 104 ? -8.869 -7.878 21.123 1.00 96.00 104 ASP A O 1
ATOM 807 N N . LEU A 1 105 ? -6.946 -6.902 20.534 1.00 95.88 105 LEU A N 1
ATOM 808 C CA . LEU A 1 105 ? -7.170 -5.726 21.371 1.00 95.88 105 LEU A CA 1
ATOM 809 C C . LEU A 1 105 ? -8.456 -4.982 20.989 1.00 95.88 105 LEU A C 1
ATOM 811 O O . LEU A 1 105 ? -9.189 -4.553 21.881 1.00 95.88 105 LEU A O 1
ATOM 815 N N . LYS A 1 106 ? -8.760 -4.868 19.689 1.00 96.38 106 LYS A N 1
ATOM 816 C CA . LYS A 1 106 ? -10.046 -4.349 19.204 1.00 96.38 106 LYS A CA 1
ATOM 817 C C . LYS A 1 106 ? -11.214 -5.149 19.790 1.00 96.38 106 LYS A C 1
ATOM 819 O O . LYS A 1 106 ? -12.084 -4.557 20.422 1.00 96.38 106 LYS A O 1
ATOM 824 N N . ALA A 1 107 ? -11.205 -6.474 19.634 1.00 96.69 107 ALA A N 1
ATOM 825 C CA . ALA A 1 107 ? -12.282 -7.345 20.105 1.00 96.69 107 ALA A CA 1
ATOM 826 C C . ALA A 1 107 ? -12.498 -7.229 21.623 1.00 96.69 107 ALA A C 1
ATOM 828 O O . ALA A 1 107 ? -13.632 -7.127 22.085 1.00 96.69 107 ALA A O 1
ATOM 829 N N . ARG A 1 108 ? -11.415 -7.155 22.402 1.00 96.81 108 ARG A N 1
ATOM 830 C CA . ARG A 1 108 ? -11.470 -6.997 23.865 1.00 96.81 108 ARG A CA 1
ATOM 831 C C . ARG A 1 108 ? -11.983 -5.621 24.297 1.00 96.81 108 ARG A C 1
ATOM 833 O O . ARG A 1 108 ? -12.711 -5.515 25.286 1.00 96.81 108 ARG A O 1
ATOM 840 N N . CYS A 1 109 ? -11.641 -4.565 23.551 1.00 96.38 109 CYS A N 1
ATOM 841 C CA . CYS A 1 109 ? -12.224 -3.235 23.748 1.00 96.38 109 CYS A CA 1
ATOM 842 C C . CYS A 1 109 ? -13.732 -3.247 23.457 1.00 96.38 109 CYS A C 1
ATOM 844 O O . CYS A 1 109 ? -14.510 -2.721 24.250 1.00 96.38 109 CYS A O 1
ATOM 846 N N . GLU A 1 110 ? -14.149 -3.875 22.354 1.00 95.88 110 GLU A N 1
ATOM 847 C CA . GLU A 1 110 ? -15.557 -3.993 21.948 1.00 95.88 110 GLU A CA 1
ATOM 848 C C . GLU A 1 110 ? -16.376 -4.866 22.916 1.00 95.88 110 GLU A C 1
ATOM 850 O O . GLU A 1 110 ? -17.536 -4.557 23.185 1.00 95.88 110 GLU A O 1
ATOM 855 N N . ALA A 1 111 ? -15.761 -5.893 23.511 1.00 97.50 111 ALA A N 1
ATOM 856 C CA . ALA A 1 111 ? -16.357 -6.732 24.553 1.00 97.50 111 ALA A CA 1
ATOM 857 C C . ALA A 1 111 ? -16.444 -6.044 25.932 1.00 97.50 111 ALA A C 1
ATOM 859 O O . ALA A 1 111 ? -17.065 -6.579 26.852 1.00 97.50 111 ALA A O 1
ATOM 860 N N . GLY A 1 112 ? -15.837 -4.863 26.099 1.00 97.12 112 GLY A N 1
ATOM 861 C CA . GLY A 1 112 ? -15.869 -4.101 27.348 1.00 97.12 112 GLY A CA 1
ATOM 862 C C . GLY A 1 112 ? -14.972 -4.654 28.460 1.00 97.12 112 GLY A C 1
ATOM 863 O O . GLY A 1 112 ? -15.132 -4.260 29.615 1.00 97.12 112 GLY A O 1
ATOM 864 N N . GLU A 1 113 ? -14.007 -5.522 28.143 1.00 97.88 113 GLU A N 1
ATOM 865 C CA . GLU A 1 113 ? -13.144 -6.184 29.137 1.00 97.88 113 GLU A CA 1
ATOM 866 C C . GLU A 1 113 ? -12.298 -5.210 29.968 1.00 97.88 113 GLU A C 1
ATOM 868 O O . GLU A 1 113 ? -11.964 -5.490 31.117 1.00 97.88 113 GLU A O 1
ATOM 873 N N . ILE A 1 114 ? -11.953 -4.057 29.390 1.00 94.62 114 ILE A N 1
ATOM 874 C CA . ILE A 1 114 ? -11.177 -2.995 30.049 1.00 94.62 114 ILE A CA 1
ATOM 875 C C . ILE A 1 114 ? -12.054 -1.814 30.496 1.00 94.62 114 ILE A C 1
ATOM 877 O O . ILE A 1 114 ? -11.545 -0.756 30.868 1.00 94.62 114 ILE A O 1
ATOM 881 N N . GLY A 1 115 ? -13.380 -1.980 30.450 1.00 96.62 115 GLY A N 1
ATOM 882 C CA . GLY A 1 115 ? -14.344 -0.912 30.683 1.00 96.62 115 GLY A CA 1
ATOM 883 C C . GLY A 1 115 ? -14.334 0.148 29.578 1.00 96.62 115 GLY A C 1
ATOM 884 O O . GLY A 1 115 ? -13.962 -0.102 28.432 1.00 96.62 115 GLY A O 1
ATOM 885 N N . ARG A 1 116 ? -14.774 1.364 29.915 1.00 95.06 116 ARG A N 1
ATOM 886 C CA . ARG A 1 116 ? -14.805 2.482 28.967 1.00 95.06 116 ARG A CA 1
ATOM 887 C C . ARG A 1 116 ? -13.394 3.024 28.740 1.00 95.06 116 ARG A C 1
ATOM 889 O O . ARG A 1 116 ? -12.801 3.592 29.656 1.00 95.06 116 ARG A O 1
ATOM 896 N N . VAL A 1 117 ? -12.912 2.949 27.500 1.00 94.56 117 VAL A N 1
ATOM 897 C CA . VAL A 1 117 ? -11.654 3.590 27.092 1.00 94.56 117 VAL A CA 1
ATOM 898 C C . VAL A 1 117 ? -11.751 5.103 27.312 1.00 94.56 117 VAL A C 1
ATOM 900 O O . VAL A 1 117 ? -12.605 5.774 26.732 1.00 94.56 117 VAL A O 1
ATOM 903 N N . SER A 1 118 ? -10.881 5.637 28.169 1.00 94.88 118 SER A N 1
ATOM 904 C CA . SER A 1 118 ? -10.813 7.067 28.502 1.00 94.88 118 SER A CA 1
ATOM 905 C C . SER A 1 118 ? -9.700 7.810 27.759 1.00 94.88 118 SER A C 1
ATOM 907 O O . SER A 1 118 ? -9.747 9.033 27.653 1.00 94.88 118 SER A O 1
ATOM 909 N N . GLY A 1 119 ? -8.718 7.088 27.215 1.00 94.50 119 GLY A N 1
ATOM 910 C CA . GLY A 1 119 ? -7.630 7.655 26.430 1.00 94.50 119 GLY A CA 1
ATOM 911 C C . GLY A 1 119 ? -6.733 6.577 25.830 1.00 94.50 119 GLY A C 1
ATOM 912 O O . GLY A 1 119 ? -6.663 5.458 26.334 1.00 94.50 119 GLY A O 1
ATOM 913 N N . ALA A 1 120 ? -6.039 6.928 24.750 1.00 94.62 120 ALA A N 1
ATOM 914 C CA . ALA A 1 120 ? -5.071 6.061 24.095 1.00 94.62 120 ALA A CA 1
ATOM 915 C C . ALA A 1 120 ? -3.920 6.884 23.518 1.00 94.62 120 ALA A C 1
ATOM 917 O O . ALA A 1 120 ? -4.092 8.034 23.112 1.00 94.62 120 ALA A O 1
ATOM 918 N N . ARG A 1 121 ? -2.733 6.280 23.481 1.00 95.12 121 ARG A N 1
ATOM 919 C CA . ARG A 1 121 ? -1.530 6.880 22.911 1.00 95.12 121 ARG A CA 1
ATOM 920 C C . ARG A 1 121 ? -0.790 5.825 22.111 1.00 95.12 121 ARG A C 1
ATOM 922 O O . ARG A 1 121 ? -0.493 4.756 22.630 1.00 95.12 121 ARG A O 1
ATOM 929 N N . CYS A 1 122 ? -0.447 6.160 20.876 1.00 94.25 122 CYS A N 1
ATOM 930 C CA . CYS A 1 122 ? 0.413 5.344 20.034 1.00 94.25 122 CYS A CA 1
ATOM 931 C C . CYS A 1 122 ? 1.598 6.191 19.561 1.00 94.25 122 CYS A C 1
ATOM 933 O O . CYS A 1 122 ? 1.450 7.386 19.297 1.00 94.25 122 CYS A O 1
ATOM 935 N N . ARG A 1 123 ? 2.782 5.583 19.495 1.00 93.00 123 ARG A N 1
ATOM 936 C CA . ARG A 1 123 ? 3.990 6.192 18.938 1.00 93.00 123 ARG A CA 1
ATOM 937 C C . ARG A 1 123 ? 4.684 5.165 18.066 1.00 93.00 123 ARG A C 1
ATOM 939 O O . ARG A 1 123 ? 4.930 4.046 18.503 1.00 93.00 123 ARG A O 1
ATOM 946 N N . THR A 1 124 ? 5.064 5.599 16.880 1.00 91.44 124 THR A N 1
ATOM 947 C CA . THR A 1 124 ? 5.843 4.832 15.916 1.00 91.44 124 THR A CA 1
ATOM 948 C C . THR A 1 124 ? 7.043 5.677 15.503 1.00 91.44 124 THR A C 1
ATOM 950 O O . THR A 1 124 ? 6.947 6.895 15.348 1.00 91.44 124 THR A O 1
ATOM 953 N N . SER A 1 125 ? 8.213 5.052 15.420 1.00 90.88 125 SER A N 1
ATOM 954 C CA . SER A 1 125 ? 9.467 5.722 15.068 1.00 90.88 125 SER A CA 1
ATOM 955 C C . SER A 1 125 ? 10.498 4.697 14.608 1.00 90.88 125 SER A C 1
ATOM 957 O O . SER A 1 125 ? 10.540 3.602 15.164 1.00 90.88 125 SER A O 1
ATOM 959 N N . HIS A 1 126 ? 11.359 5.076 13.670 1.00 89.38 126 HIS A N 1
ATOM 960 C CA . HIS A 1 126 ? 12.594 4.362 13.329 1.00 89.38 126 HIS A CA 1
ATOM 961 C C . HIS A 1 126 ? 13.754 5.367 13.231 1.00 89.38 126 HIS A C 1
ATOM 963 O O . HIS A 1 126 ? 13.559 6.562 13.450 1.00 89.38 126 HIS A O 1
ATOM 969 N N . GLY A 1 127 ? 14.956 4.896 12.887 1.00 88.75 127 GLY A N 1
ATOM 970 C CA . GLY A 1 127 ? 16.183 5.704 12.812 1.00 88.75 127 GLY A CA 1
ATOM 971 C C . GLY A 1 127 ? 16.266 6.724 11.666 1.00 88.75 127 GLY A C 1
ATOM 972 O O . GLY A 1 127 ? 17.351 7.206 11.391 1.00 88.75 127 GLY A O 1
ATOM 973 N N . GLY A 1 128 ? 15.154 7.051 11.006 1.00 88.50 128 GLY A N 1
ATOM 974 C CA . GLY A 1 128 ? 15.114 7.924 9.827 1.00 88.50 128 GLY A CA 1
ATOM 975 C C . GLY A 1 128 ? 15.352 7.224 8.473 1.00 88.50 128 GLY A C 1
ATOM 976 O O . GLY A 1 128 ? 15.790 6.068 8.443 1.00 88.50 128 GLY A O 1
ATOM 977 N N . PRO A 1 129 ? 15.011 7.901 7.359 1.00 87.88 129 PRO A N 1
ATOM 978 C CA . PRO A 1 129 ? 15.312 7.483 5.989 1.00 87.88 129 PRO A CA 1
ATOM 979 C C . PRO A 1 129 ? 16.765 7.138 5.723 1.00 87.88 129 PRO A C 1
ATOM 981 O O . PRO A 1 129 ? 17.046 6.175 5.018 1.00 87.88 129 PRO A O 1
ATOM 984 N N . GLU A 1 130 ? 17.690 7.869 6.324 1.00 88.50 130 GLU A N 1
ATOM 985 C CA . GLU A 1 130 ? 19.127 7.679 6.165 1.00 88.50 130 GLU A CA 1
ATOM 986 C C . GLU A 1 130 ? 19.545 6.244 6.498 1.00 88.50 130 GLU A C 1
ATOM 988 O O . GLU A 1 130 ? 20.339 5.644 5.773 1.00 88.50 130 GLU A O 1
ATOM 993 N N . VAL A 1 131 ? 18.958 5.675 7.558 1.00 87.88 131 VAL A N 1
ATOM 994 C CA . VAL A 1 131 ? 19.271 4.326 8.041 1.00 87.88 131 VAL A CA 1
ATOM 995 C C . VAL A 1 131 ? 18.739 3.256 7.094 1.00 87.88 131 VAL A C 1
ATOM 997 O O . VAL A 1 131 ? 19.478 2.344 6.731 1.00 87.88 131 VAL A O 1
ATOM 1000 N N . TYR A 1 132 ? 17.475 3.340 6.669 1.00 85.50 132 TYR A N 1
ATOM 1001 C CA . TYR A 1 132 ? 16.926 2.298 5.798 1.00 85.50 132 TYR A CA 1
ATOM 1002 C C . TYR A 1 132 ? 17.394 2.441 4.342 1.00 85.50 132 TYR A C 1
ATOM 1004 O O . TYR A 1 132 ? 17.584 1.427 3.675 1.00 85.50 132 TYR A O 1
ATOM 1012 N N . TYR A 1 133 ? 17.658 3.659 3.849 1.00 87.94 133 TYR A N 1
ATOM 1013 C CA . TYR A 1 133 ? 18.261 3.850 2.525 1.00 87.94 133 TYR A CA 1
ATOM 1014 C C . TYR A 1 133 ? 19.723 3.407 2.484 1.00 87.94 133 TYR A C 1
ATOM 1016 O O . TYR A 1 133 ? 20.157 2.949 1.435 1.00 87.94 133 TYR A O 1
ATOM 1024 N N . ALA A 1 134 ? 20.473 3.474 3.591 1.00 87.62 134 ALA A N 1
ATOM 1025 C CA . ALA A 1 134 ? 21.786 2.827 3.666 1.00 87.62 134 ALA A CA 1
ATOM 1026 C C . ALA A 1 134 ? 21.676 1.319 3.388 1.00 87.62 134 ALA A C 1
ATOM 1028 O O . ALA A 1 134 ? 22.321 0.834 2.468 1.00 87.62 134 ALA A O 1
ATOM 1029 N N . GLY A 1 135 ? 20.753 0.619 4.055 1.00 88.44 135 GLY A N 1
ATOM 1030 C CA . GLY A 1 135 ? 20.529 -0.807 3.796 1.00 88.44 135 GLY A CA 1
ATOM 1031 C C . GLY A 1 135 ? 20.080 -1.111 2.360 1.00 88.44 135 GLY A C 1
ATOM 1032 O O . GLY A 1 135 ? 20.525 -2.089 1.773 1.00 88.44 135 GLY A O 1
ATOM 1033 N N . VAL A 1 136 ? 19.237 -0.265 1.755 1.00 88.88 136 VAL A N 1
ATOM 1034 C CA . VAL A 1 136 ? 18.861 -0.416 0.334 1.00 88.88 136 VAL A CA 1
ATOM 1035 C C . VAL A 1 136 ? 20.076 -0.250 -0.580 1.00 88.88 136 VAL A C 1
ATOM 1037 O O . VAL A 1 136 ? 20.204 -0.987 -1.552 1.00 88.88 136 VAL A O 1
ATOM 1040 N N . ARG A 1 137 ? 20.966 0.701 -0.283 1.00 89.75 137 ARG A N 1
ATOM 1041 C CA . ARG A 1 137 ? 22.187 0.918 -1.067 1.00 89.75 137 ARG A CA 1
ATOM 1042 C C . ARG A 1 137 ? 23.134 -0.264 -0.970 1.00 89.75 137 ARG A C 1
ATOM 1044 O O . ARG A 1 137 ? 23.610 -0.704 -2.007 1.00 89.75 137 ARG A O 1
ATOM 1051 N N . ASP A 1 138 ? 23.303 -0.822 0.225 1.00 90.81 138 ASP A N 1
ATOM 1052 C CA . ASP A 1 138 ? 24.102 -2.030 0.437 1.00 90.81 138 ASP A CA 1
ATOM 1053 C C . ASP A 1 138 ? 23.541 -3.220 -0.356 1.00 90.81 138 ASP A C 1
ATOM 1055 O O . ASP A 1 138 ? 24.294 -3.975 -0.958 1.00 90.81 138 ASP A O 1
ATOM 1059 N N . VAL A 1 139 ? 22.211 -3.370 -0.410 1.00 91.31 139 VAL A N 1
ATOM 1060 C CA . VAL A 1 139 ? 21.560 -4.436 -1.193 1.00 91.31 139 VAL A CA 1
ATOM 1061 C C . VAL A 1 139 ? 21.826 -4.293 -2.692 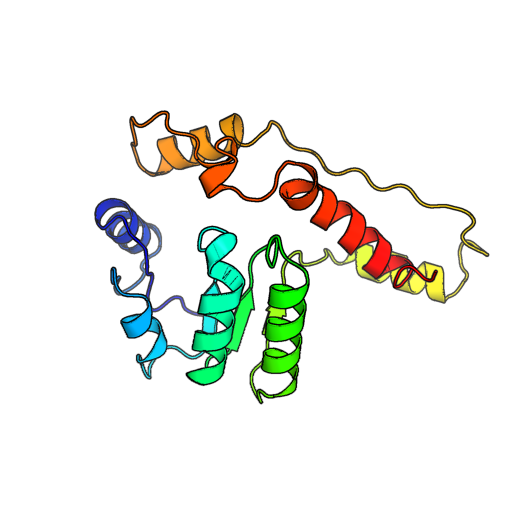1.00 91.31 139 VAL A C 1
ATOM 1063 O O . VAL A 1 139 ? 21.916 -5.305 -3.375 1.00 91.31 139 VAL A O 1
ATOM 1066 N N . PHE A 1 140 ? 21.933 -3.072 -3.217 1.00 91.62 140 PHE A N 1
ATOM 1067 C CA . PHE A 1 140 ? 22.081 -2.814 -4.655 1.00 91.62 140 PHE A CA 1
ATOM 1068 C C . PHE A 1 140 ? 23.481 -2.328 -5.062 1.00 91.62 140 PHE A C 1
ATOM 1070 O O . PHE A 1 140 ? 23.642 -1.858 -6.186 1.00 91.62 140 PHE A O 1
ATOM 1077 N N . ASP A 1 141 ? 24.473 -2.422 -4.171 1.00 89.94 141 ASP A N 1
ATOM 1078 C CA . ASP A 1 141 ? 25.849 -1.944 -4.376 1.00 89.94 141 ASP A CA 1
ATOM 1079 C C . ASP A 1 141 ? 25.934 -0.479 -4.868 1.00 89.94 141 ASP A C 1
ATOM 1081 O O . ASP A 1 141 ? 26.810 -0.089 -5.648 1.00 89.94 141 ASP A O 1
ATOM 1085 N N . GLU A 1 142 ? 25.005 0.367 -4.416 1.00 87.94 142 GLU A N 1
ATOM 1086 C CA . GLU A 1 142 ? 24.890 1.749 -4.879 1.00 87.94 142 GLU A CA 1
ATOM 1087 C C . GLU A 1 142 ? 25.780 2.717 -4.096 1.00 87.94 142 GLU A C 1
ATOM 1089 O O . GLU A 1 142 ? 25.822 2.705 -2.870 1.00 87.94 142 GLU A O 1
ATOM 1094 N N . GLN A 1 143 ? 26.419 3.639 -4.821 1.00 81.56 143 GLN A N 1
ATOM 1095 C CA . GLN A 1 143 ? 27.308 4.668 -4.261 1.00 81.56 143 GLN A CA 1
ATOM 1096 C C . GLN A 1 143 ? 26.640 6.052 -4.128 1.00 81.56 143 GLN A C 1
ATOM 1098 O O . GLN A 1 143 ? 27.278 7.008 -3.697 1.00 81.56 143 GLN A O 1
ATOM 1103 N N . ASP A 1 144 ? 25.377 6.195 -4.547 1.00 76.38 144 ASP A N 1
ATOM 1104 C CA . ASP A 1 144 ? 24.653 7.472 -4.513 1.00 76.38 144 ASP A CA 1
ATOM 1105 C C . ASP A 1 144 ? 24.159 7.800 -3.095 1.00 76.38 144 ASP A C 1
ATOM 1107 O O . ASP A 1 144 ? 23.433 7.027 -2.466 1.00 76.38 144 ASP A O 1
ATOM 1111 N N . GLU A 1 145 ? 24.509 8.981 -2.590 1.00 69.50 145 GLU A N 1
ATOM 1112 C CA . GLU A 1 145 ? 24.073 9.447 -1.272 1.00 69.50 145 GLU A CA 1
ATOM 1113 C C . GLU A 1 145 ? 22.722 10.187 -1.296 1.00 69.50 145 GLU A C 1
ATOM 1115 O O . GLU A 1 145 ? 22.184 10.518 -0.235 1.00 69.50 145 GLU A O 1
ATOM 1120 N N . GLY A 1 146 ? 22.142 10.406 -2.482 1.00 77.88 146 GLY A N 1
ATOM 1121 C CA . GLY A 1 146 ? 20.900 11.146 -2.682 1.00 77.88 146 GLY A CA 1
ATOM 1122 C C . GLY A 1 146 ? 19.712 10.620 -1.867 1.00 77.88 146 GLY A C 1
ATOM 1123 O O . GLY A 1 146 ? 19.300 9.466 -1.977 1.00 77.88 146 GLY A O 1
ATOM 1124 N N . LEU A 1 147 ? 19.102 11.507 -1.076 1.00 85.06 147 LEU A N 1
ATOM 1125 C CA . LEU A 1 147 ? 17.926 11.230 -0.248 1.00 85.06 147 LEU A CA 1
ATOM 1126 C C . LEU A 1 147 ? 16.766 12.142 -0.654 1.00 85.06 147 LEU A C 1
ATOM 1128 O O . LEU A 1 147 ? 16.544 13.200 -0.066 1.00 85.06 147 LEU A O 1
ATOM 1132 N N . TRP A 1 148 ? 15.990 11.701 -1.648 1.00 85.75 148 TRP A N 1
ATOM 1133 C CA . TRP A 1 148 ? 14.825 12.443 -2.157 1.00 85.75 148 TRP A CA 1
ATOM 1134 C C . TRP A 1 148 ? 13.774 12.742 -1.078 1.00 85.75 148 TRP A C 1
ATOM 1136 O O . TRP A 1 148 ? 13.022 13.700 -1.200 1.00 85.75 148 TRP A O 1
ATOM 1146 N N . PHE A 1 149 ? 13.731 11.944 -0.006 1.00 86.88 149 PHE A N 1
ATOM 1147 C CA . PHE A 1 149 ? 12.735 12.060 1.057 1.00 86.88 149 PHE A CA 1
ATOM 1148 C C . PHE A 1 149 ? 12.804 13.395 1.824 1.00 86.88 149 PHE A C 1
ATOM 1150 O O . PHE A 1 149 ? 11.799 13.842 2.369 1.00 86.88 149 PHE A O 1
ATOM 1157 N N . PHE A 1 150 ? 13.969 14.052 1.865 1.00 87.25 150 PHE A N 1
ATOM 1158 C CA . PHE A 1 150 ? 14.116 15.369 2.502 1.00 87.25 150 PHE A CA 1
ATOM 1159 C C . PHE A 1 150 ? 13.948 16.541 1.535 1.00 87.25 150 PHE A C 1
ATOM 1161 O O . PHE A 1 150 ? 13.902 17.694 1.965 1.00 87.25 150 PHE A O 1
ATOM 1168 N N . ASP A 1 151 ? 13.824 16.263 0.239 1.00 87.81 151 ASP A N 1
ATOM 1169 C CA . ASP A 1 151 ? 13.487 17.271 -0.751 1.00 87.81 151 ASP A CA 1
ATOM 1170 C C . ASP A 1 151 ? 11.968 17.457 -0.773 1.00 87.81 151 ASP A C 1
ATOM 1172 O O . ASP A 1 151 ? 11.230 16.639 -1.321 1.00 87.81 151 ASP A O 1
ATOM 1176 N N . ALA A 1 152 ? 11.489 18.557 -0.191 1.00 84.56 152 ALA A N 1
ATOM 1177 C CA . ALA A 1 152 ? 10.062 18.865 -0.119 1.00 84.56 152 ALA A CA 1
ATOM 1178 C C . ALA A 1 152 ? 9.378 18.938 -1.498 1.00 84.56 152 ALA A C 1
ATOM 1180 O O . ALA A 1 152 ? 8.176 18.684 -1.584 1.00 84.56 152 ALA A O 1
ATOM 1181 N N . SER A 1 153 ? 10.123 19.246 -2.569 1.00 85.06 153 SER A N 1
ATOM 1182 C CA . SER A 1 153 ? 9.584 19.291 -3.935 1.00 85.06 153 SER A CA 1
ATOM 1183 C C . SER A 1 153 ? 9.312 17.903 -4.523 1.00 85.06 153 SER A C 1
ATOM 1185 O O . SER A 1 153 ? 8.479 17.770 -5.416 1.00 85.06 153 SER A O 1
ATOM 1187 N N . GLN A 1 154 ? 9.975 16.869 -3.998 1.00 83.69 154 GLN A N 1
ATOM 1188 C CA . GLN A 1 154 ? 9.796 15.477 -4.415 1.00 83.69 154 GLN A CA 1
ATOM 1189 C C . GLN A 1 154 ? 8.936 14.700 -3.419 1.00 83.69 154 GLN A C 1
ATOM 1191 O O . GLN A 1 154 ? 8.048 13.942 -3.806 1.00 83.69 154 GLN A O 1
ATOM 1196 N N . ALA A 1 155 ? 9.208 14.880 -2.127 1.00 83.12 155 ALA A N 1
ATOM 1197 C CA . ALA A 1 155 ? 8.619 14.095 -1.063 1.00 83.12 155 ALA A CA 1
ATOM 1198 C C . ALA A 1 155 ? 7.200 14.505 -0.706 1.00 83.12 155 ALA A C 1
ATOM 1200 O O . ALA A 1 155 ? 6.515 13.655 -0.181 1.00 83.12 155 ALA A O 1
ATOM 1201 N N . SER A 1 156 ? 6.749 15.745 -0.928 1.00 81.19 156 SER A N 1
ATOM 1202 C CA . SER A 1 156 ? 5.387 16.250 -0.619 1.00 81.19 156 SER A CA 1
ATOM 1203 C C . SER A 1 156 ? 4.832 16.043 0.813 1.00 81.19 156 SER A C 1
ATOM 1205 O O . SER A 1 156 ? 3.843 16.669 1.184 1.00 81.19 156 SER A O 1
ATOM 1207 N N . VAL A 1 157 ? 5.472 15.221 1.646 1.00 86.62 157 VAL A N 1
ATOM 1208 C CA . VAL A 1 157 ? 5.124 14.831 3.012 1.00 86.62 157 VAL A CA 1
ATOM 1209 C C . VAL A 1 157 ? 6.411 14.600 3.814 1.00 86.62 157 VAL A C 1
ATOM 1211 O O . VAL A 1 157 ? 7.504 14.544 3.259 1.00 86.62 157 VAL A O 1
ATOM 1214 N N . GLY A 1 158 ? 6.292 14.451 5.135 1.00 89.69 158 GLY A N 1
ATOM 1215 C CA . GLY A 1 158 ? 7.432 14.167 6.014 1.00 89.69 158 GLY A CA 1
ATOM 1216 C C . GLY A 1 158 ? 7.151 13.051 7.015 1.00 89.69 158 GLY A C 1
ATOM 1217 O O . GLY A 1 158 ? 6.258 12.223 6.825 1.00 89.69 158 GLY A O 1
ATOM 1218 N N . ALA A 1 159 ? 7.871 13.073 8.140 1.00 89.94 159 ALA A N 1
ATOM 1219 C CA . ALA A 1 159 ? 7.778 12.054 9.192 1.00 89.94 159 ALA A CA 1
ATOM 1220 C C . ALA A 1 159 ? 6.345 11.808 9.708 1.00 89.94 159 ALA A C 1
ATOM 1222 O O . ALA A 1 159 ? 6.017 10.696 10.123 1.00 89.94 159 ALA A O 1
ATOM 1223 N N . LEU A 1 160 ? 5.470 12.821 9.660 1.00 90.44 160 LEU A N 1
ATOM 1224 C CA . LEU A 1 160 ? 4.064 12.672 10.040 1.00 90.44 160 LEU A CA 1
ATOM 1225 C C . LEU A 1 160 ? 3.325 11.648 9.165 1.00 90.44 160 LEU A C 1
ATOM 1227 O O . LEU A 1 160 ? 2.564 10.850 9.695 1.00 90.44 160 LEU A O 1
ATOM 1231 N N . PHE A 1 161 ? 3.552 11.639 7.853 1.00 91.19 161 PHE A N 1
ATOM 1232 C CA . PHE A 1 161 ? 2.901 10.683 6.952 1.00 91.19 161 PHE A CA 1
ATOM 1233 C C . PHE A 1 161 ? 3.649 9.356 6.914 1.00 91.19 161 PHE A C 1
ATOM 1235 O O . PHE A 1 161 ? 3.020 8.305 6.882 1.00 91.19 161 PHE A O 1
ATOM 1242 N N . ASP A 1 162 ? 4.980 9.393 6.970 1.00 90.75 162 ASP A N 1
ATOM 1243 C CA . ASP A 1 162 ? 5.788 8.175 6.928 1.00 90.75 162 ASP A CA 1
ATOM 1244 C C . ASP A 1 162 ? 5.587 7.301 8.174 1.00 90.75 162 ASP A C 1
ATOM 1246 O O . ASP A 1 162 ? 5.394 6.087 8.060 1.00 90.75 162 ASP A O 1
ATOM 1250 N N . MET A 1 163 ? 5.540 7.930 9.357 1.00 92.75 163 MET A N 1
ATOM 1251 C CA . MET A 1 163 ? 5.410 7.235 10.639 1.00 92.75 163 MET A CA 1
ATOM 1252 C C . MET A 1 163 ? 4.060 7.411 11.310 1.00 92.75 163 MET A C 1
ATOM 1254 O O . MET A 1 163 ? 3.518 6.439 11.845 1.00 92.75 163 MET A O 1
ATOM 1258 N N . GLY A 1 164 ? 3.487 8.614 11.275 1.00 93.50 164 GLY A N 1
ATOM 1259 C CA . GLY A 1 164 ? 2.200 8.881 11.918 1.00 93.50 164 GLY A CA 1
ATOM 1260 C C . GLY A 1 164 ? 1.064 8.037 11.343 1.00 93.50 164 GLY A C 1
ATOM 1261 O O . GLY A 1 164 ? 0.169 7.670 12.102 1.00 93.50 164 GLY A O 1
ATOM 1262 N N . VAL A 1 165 ? 1.141 7.619 10.070 1.00 93.81 165 VAL A N 1
ATOM 1263 C CA . VAL A 1 165 ? 0.161 6.702 9.461 1.00 93.81 165 VAL A CA 1
ATOM 1264 C C . VAL A 1 165 ? 0.007 5.407 10.257 1.00 93.81 165 VAL A C 1
ATOM 1266 O O . VAL A 1 165 ? -1.115 4.978 10.494 1.00 93.81 165 VAL A O 1
ATOM 1269 N N . TYR A 1 166 ? 1.097 4.820 10.762 1.00 94.62 166 TYR A N 1
ATOM 1270 C CA . TYR A 1 166 ? 1.028 3.593 11.559 1.00 94.62 166 TYR A CA 1
ATOM 1271 C C . TYR A 1 166 ? 0.326 3.820 12.896 1.00 94.62 166 TYR A C 1
ATOM 1273 O O . TYR A 1 166 ? -0.507 3.011 13.306 1.00 94.62 166 TYR A O 1
ATOM 1281 N N . ALA A 1 167 ? 0.646 4.926 13.573 1.00 94.69 167 ALA A N 1
ATOM 1282 C CA . ALA A 1 167 ? 0.047 5.254 14.859 1.00 94.69 167 ALA A CA 1
ATOM 1283 C C . ALA A 1 167 ? -1.451 5.558 14.715 1.00 94.69 167 ALA A C 1
ATOM 1285 O O . ALA A 1 167 ? -2.262 5.028 15.474 1.00 94.69 167 ALA A O 1
ATOM 1286 N N . VAL A 1 168 ? -1.818 6.365 13.715 1.00 94.44 168 VAL A N 1
ATOM 1287 C CA . VAL A 1 168 ? -3.213 6.708 13.415 1.00 94.44 168 VAL A CA 1
ATOM 1288 C C . VAL A 1 168 ? -3.990 5.464 12.995 1.00 94.44 168 VAL A C 1
ATOM 1290 O O . VAL A 1 168 ? -5.031 5.188 13.583 1.00 94.44 168 VAL A O 1
ATOM 1293 N N . ALA A 1 169 ? -3.472 4.674 12.050 1.00 94.75 169 ALA A N 1
ATOM 1294 C CA . ALA A 1 169 ? -4.132 3.463 11.572 1.00 94.75 169 ALA A CA 1
ATOM 1295 C C . ALA A 1 169 ? -4.350 2.449 12.705 1.00 94.75 169 ALA A C 1
ATOM 1297 O O . ALA A 1 169 ? -5.442 1.905 12.832 1.00 94.75 169 ALA A O 1
ATOM 1298 N N . THR A 1 170 ? -3.357 2.250 13.580 1.00 95.38 170 THR A N 1
ATOM 1299 C CA . THR A 1 170 ? -3.478 1.342 14.735 1.00 95.38 170 THR A CA 1
ATOM 1300 C C . THR A 1 170 ? -4.558 1.810 15.708 1.00 95.38 170 THR A C 1
ATOM 1302 O O . THR A 1 170 ? -5.394 1.015 16.135 1.00 95.38 170 THR A O 1
ATOM 1305 N N . LEU A 1 171 ? -4.578 3.104 16.044 1.00 95.56 171 LEU A N 1
ATOM 1306 C CA . LEU A 1 171 ? -5.598 3.662 16.934 1.00 95.56 171 LEU A CA 1
ATOM 1307 C C . LEU A 1 171 ? -6.998 3.554 16.325 1.00 95.56 171 LEU A C 1
ATOM 1309 O O . LEU A 1 171 ? -7.924 3.152 17.023 1.00 95.56 171 LEU A O 1
ATOM 1313 N N . VAL A 1 172 ? -7.146 3.854 15.032 1.00 95.19 172 VAL A N 1
ATOM 1314 C CA . VAL A 1 172 ? -8.425 3.740 14.318 1.00 95.19 172 VAL A CA 1
ATOM 1315 C C . VAL A 1 172 ? -8.886 2.286 14.222 1.00 95.19 172 VAL A C 1
ATOM 1317 O O . VAL A 1 172 ? -10.069 2.011 14.407 1.00 95.19 172 VAL A O 1
ATOM 1320 N N . ALA A 1 173 ? -7.976 1.338 13.995 1.00 94.94 173 ALA A N 1
ATOM 1321 C CA . ALA A 1 173 ? -8.315 -0.081 13.953 1.00 94.94 173 ALA A CA 1
ATOM 1322 C C . ALA A 1 173 ? -8.885 -0.574 15.292 1.00 94.94 173 ALA A C 1
ATOM 1324 O O . ALA A 1 173 ? -9.897 -1.277 15.312 1.00 94.94 173 ALA A O 1
ATOM 1325 N N . ILE A 1 174 ? -8.270 -0.167 16.407 1.00 95.88 174 ILE A N 1
ATOM 1326 C CA . ILE A 1 174 ? -8.668 -0.602 17.753 1.00 95.88 174 ILE A CA 1
ATOM 1327 C C . ILE A 1 174 ? -9.915 0.143 18.241 1.00 95.88 174 ILE A C 1
ATOM 1329 O O . ILE A 1 174 ? -10.828 -0.478 18.776 1.00 95.88 174 ILE A O 1
ATOM 1333 N N . LEU A 1 175 ? -9.955 1.468 18.077 1.00 95.31 175 LEU A N 1
ATOM 1334 C CA . LEU A 1 175 ? -10.917 2.352 18.754 1.00 95.31 175 LEU A CA 1
ATOM 1335 C C . LEU A 1 175 ? -11.976 2.953 17.820 1.00 95.31 175 LEU A C 1
ATOM 1337 O O . LEU A 1 175 ? -12.904 3.612 18.289 1.00 95.31 175 LEU A O 1
ATOM 1341 N N . GLY A 1 176 ? -11.856 2.724 16.513 1.00 92.88 176 GLY A N 1
ATOM 1342 C CA . GLY A 1 176 ? -12.714 3.310 15.489 1.00 92.88 176 GLY A CA 1
ATOM 1343 C C . GLY A 1 176 ? -12.259 4.697 15.023 1.00 92.88 176 GLY A C 1
ATOM 1344 O O . GLY A 1 176 ? -11.311 5.292 15.537 1.00 92.88 176 GLY A O 1
ATOM 1345 N N . SER A 1 177 ? -12.946 5.211 14.002 1.00 91.81 177 SER A N 1
ATOM 1346 C CA . SER A 1 177 ? -12.625 6.495 13.371 1.00 91.81 177 SER A CA 1
ATOM 1347 C C . SER A 1 177 ? -12.824 7.686 14.309 1.00 91.81 177 SER A C 1
ATOM 1349 O O . SER A 1 177 ? -13.754 7.721 15.119 1.00 91.81 177 SER A O 1
ATOM 1351 N N . VAL A 1 178 ? -11.980 8.706 14.136 1.00 88.25 178 VAL A N 1
ATOM 1352 C CA . VAL A 1 178 ? -12.098 9.990 14.839 1.00 88.25 178 VAL A CA 1
ATOM 1353 C C . VAL A 1 178 ? -13.442 10.638 14.498 1.00 88.25 178 VAL A C 1
ATOM 1355 O O . VAL A 1 178 ? -13.765 10.830 13.326 1.00 88.25 178 VAL A O 1
ATOM 1358 N N . ARG A 1 179 ? -14.217 10.997 15.525 1.00 85.94 179 ARG A N 1
ATOM 1359 C CA . ARG A 1 179 ? -15.444 11.795 15.393 1.00 85.94 179 ARG A CA 1
ATOM 1360 C C . ARG A 1 179 ? -15.129 13.233 15.796 1.00 85.94 179 ARG A C 1
ATOM 1362 O O . ARG A 1 179 ? -14.426 13.436 16.785 1.00 85.94 179 ARG A O 1
ATOM 1369 N N . ARG A 1 180 ? -15.595 14.198 15.004 1.00 58.78 180 ARG A N 1
ATOM 1370 C CA . ARG A 1 180 ? -15.584 15.617 15.382 1.00 58.78 180 ARG A CA 1
ATOM 1371 C C . ARG A 1 180 ? -16.739 15.924 16.323 1.00 58.78 180 ARG A C 1
ATOM 1373 O O . ARG A 1 180 ? -17.784 15.250 16.184 1.00 58.78 180 ARG A O 1
#

Sequence (180 aa):
MEVVLVSGRKADRLQKICDDFDVPRWTQSYDDVLSDPEVDAVIVATPHPLHVSWGIKAMAAGKHVLMQKPLCGDMAEANDFVAAVEATDRTVLCMPHFPPHVYDLKARCEAGEIGRVSGARCRTSHGGPEVYYAGVRDVFDEQDEGLWFFDASQASVGALFDMGVYAVATLVAILGSVRR

Radius of gyration: 18.78 Å; chains: 1; bounding box: 44×35×51 Å

Organism: NCBI:txid408172

Secondary structure (DSSP, 8-state):
-----EE-S-HHHHHHHHHHHT-S-EES-HHHHHH-TT--EEEE-S-GGGHHHHHHHHHHTT-EEEEPSS--S-HHHHHHHHHHHHH-SS-EEESPP--HHHHHHHHHHHTTTT-S----------S-HHHHHHHHHHHTT------GGG-HHHH---HHHHTHHHHHHHHHHHH-PPP-